Protein AF-A0A956AXA8-F1 (afdb_monomer_lite)

Structure (mmCIF, N/CA/C/O backbone):
data_AF-A0A956AXA8-F1
#
_entry.id   AF-A0A956AXA8-F1
#
loop_
_atom_site.group_PDB
_atom_site.id
_atom_site.type_symbol
_atom_site.label_atom_id
_atom_site.label_alt_id
_atom_site.label_comp_id
_atom_site.label_asym_id
_atom_site.label_entity_id
_atom_site.label_seq_id
_atom_site.pdbx_PDB_ins_code
_atom_site.Cartn_x
_atom_site.Cartn_y
_atom_site.Cartn_z
_atom_site.occupancy
_atom_site.B_iso_or_equiv
_atom_site.auth_seq_id
_atom_site.auth_comp_id
_atom_site.auth_asym_id
_atom_site.auth_atom_id
_atom_site.pdbx_PDB_model_num
ATOM 1 N N . MET A 1 1 ? 63.996 6.608 -36.442 1.00 49.28 1 MET A N 1
ATOM 2 C CA . MET A 1 1 ? 62.576 6.577 -36.87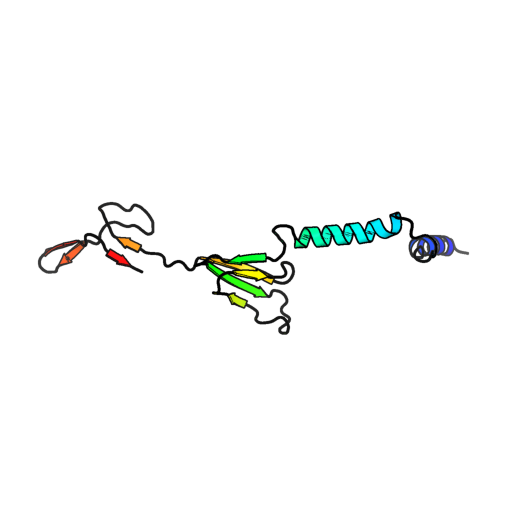3 1.00 49.28 1 MET A CA 1
ATOM 3 C C . MET A 1 1 ? 61.995 5.249 -36.388 1.00 49.28 1 MET A C 1
ATOM 5 O O . MET A 1 1 ? 62.316 4.222 -36.951 1.00 49.28 1 MET A O 1
ATOM 9 N N . SER A 1 2 ? 61.535 5.155 -35.140 1.00 54.97 2 SER A N 1
ATOM 10 C CA . SER A 1 2 ? 60.218 5.542 -34.592 1.00 54.97 2 SER A CA 1
ATOM 11 C C . SER A 1 2 ? 59.304 4.316 -34.431 1.00 54.97 2 SER A C 1
ATOM 13 O O . SER A 1 2 ? 58.374 4.101 -35.201 1.00 54.97 2 SER A O 1
ATOM 15 N N . GLY A 1 3 ? 59.559 3.520 -33.383 1.00 56.59 3 GLY A N 1
ATOM 16 C CA . GLY A 1 3 ? 58.664 2.440 -32.936 1.00 56.59 3 GLY A CA 1
ATOM 17 C C . GLY A 1 3 ? 57.270 2.934 -32.518 1.00 56.59 3 GLY A C 1
ATOM 18 O O . GLY A 1 3 ? 56.323 2.151 -32.487 1.00 56.59 3 GLY A O 1
ATOM 19 N N . ALA A 1 4 ? 57.113 4.246 -32.303 1.00 58.47 4 ALA A N 1
ATOM 20 C CA . ALA A 1 4 ? 55.818 4.885 -32.110 1.00 58.47 4 ALA A CA 1
ATOM 21 C C . ALA A 1 4 ? 54.908 4.738 -33.341 1.00 58.47 4 ALA A C 1
ATOM 23 O O . ALA A 1 4 ? 53.709 4.554 -33.172 1.00 58.47 4 ALA A O 1
ATOM 24 N N . GLN A 1 5 ? 55.447 4.728 -34.568 1.00 61.44 5 GLN A N 1
ATOM 25 C CA . GLN A 1 5 ? 54.627 4.569 -35.778 1.00 61.44 5 GLN A CA 1
ATOM 26 C C . GLN A 1 5 ? 54.077 3.144 -35.931 1.00 61.44 5 GLN A C 1
ATOM 28 O O . GLN A 1 5 ? 52.948 2.972 -36.381 1.00 61.44 5 GLN A O 1
ATOM 33 N N . THR A 1 6 ? 54.815 2.125 -35.483 1.00 68.25 6 THR A N 1
ATOM 34 C CA . THR A 1 6 ? 54.369 0.721 -35.529 1.00 68.25 6 THR A CA 1
ATOM 35 C C . THR A 1 6 ? 53.277 0.433 -34.499 1.00 68.25 6 THR A C 1
ATOM 37 O O . THR A 1 6 ? 52.327 -0.299 -34.782 1.00 68.25 6 THR A O 1
ATOM 40 N N . VAL A 1 7 ? 53.370 1.041 -33.312 1.00 67.12 7 VAL A N 1
ATOM 41 C CA . VAL A 1 7 ? 52.323 0.944 -32.283 1.00 67.12 7 VAL A CA 1
ATOM 42 C C . VAL A 1 7 ? 51.087 1.731 -32.711 1.00 67.12 7 VAL A C 1
ATOM 44 O O . VAL A 1 7 ? 49.982 1.204 -32.617 1.00 67.12 7 VAL A O 1
ATOM 47 N N . LEU A 1 8 ? 51.256 2.929 -33.282 1.00 61.66 8 LEU A N 1
ATOM 48 C CA . LEU A 1 8 ? 50.138 3.710 -33.818 1.00 61.66 8 LEU A CA 1
ATOM 49 C C . LEU A 1 8 ? 49.449 2.990 -34.986 1.00 61.66 8 LEU A C 1
ATOM 51 O O . LEU A 1 8 ? 48.229 3.031 -35.086 1.00 61.66 8 LEU A O 1
ATOM 55 N N . ALA A 1 9 ? 50.201 2.276 -35.830 1.00 64.06 9 ALA A N 1
ATOM 56 C CA . ALA A 1 9 ? 49.645 1.463 -36.910 1.00 64.06 9 ALA A CA 1
ATOM 57 C C . ALA A 1 9 ? 48.851 0.255 -36.385 1.00 64.06 9 ALA A C 1
ATOM 59 O O . ALA A 1 9 ? 47.761 -0.014 -36.883 1.00 64.06 9 ALA A O 1
ATOM 60 N N . LYS A 1 10 ? 49.335 -0.437 -35.342 1.00 65.00 10 LYS A N 1
ATOM 61 C CA . LYS A 1 10 ? 48.590 -1.533 -34.692 1.00 65.00 10 LYS A CA 1
ATOM 62 C C . LYS A 1 10 ? 47.349 -1.045 -33.948 1.00 65.00 10 LYS A C 1
ATOM 64 O O . LYS A 1 10 ? 46.302 -1.675 -34.044 1.00 65.00 10 LYS A O 1
ATOM 69 N N . VAL A 1 11 ? 47.441 0.085 -33.250 1.00 64.00 11 VAL A N 1
ATOM 70 C CA . VAL A 1 11 ? 46.308 0.697 -32.540 1.00 64.00 11 VAL A CA 1
ATOM 71 C C . VAL A 1 11 ? 45.276 1.233 -33.533 1.00 64.00 11 VAL A C 1
ATOM 73 O O . VAL A 1 11 ? 44.085 1.039 -33.330 1.00 64.00 11 VAL A O 1
ATOM 76 N N . LYS A 1 12 ? 45.707 1.805 -34.664 1.00 57.41 12 LYS A N 1
ATOM 77 C CA . LYS A 1 12 ? 44.817 2.219 -35.757 1.00 57.41 12 LYS A CA 1
ATOM 78 C C . LYS A 1 12 ? 44.218 1.031 -36.514 1.00 57.41 12 LYS A C 1
ATOM 80 O O . LYS A 1 12 ? 43.109 1.155 -37.006 1.00 57.41 12 LYS A O 1
ATOM 85 N N . ALA A 1 13 ? 44.885 -0.122 -36.568 1.00 61.06 13 ALA A N 1
ATOM 86 C CA . ALA A 1 13 ? 44.300 -1.358 -37.096 1.00 61.06 13 ALA A CA 1
ATOM 87 C C . ALA A 1 13 ? 43.267 -1.977 -36.132 1.00 61.06 13 ALA A C 1
ATOM 89 O O . ALA A 1 13 ? 42.263 -2.521 -36.582 1.00 61.06 13 ALA A O 1
ATOM 90 N N . LEU A 1 14 ? 43.477 -1.845 -34.817 1.00 57.59 14 LEU A N 1
ATOM 91 C CA . LEU A 1 14 ? 42.531 -2.276 -33.779 1.00 57.59 14 LEU A CA 1
ATOM 92 C C . LEU A 1 14 ? 41.318 -1.340 -33.649 1.00 57.59 14 LEU A C 1
ATOM 94 O O . LEU A 1 14 ? 40.203 -1.818 -33.477 1.00 57.59 14 LEU A O 1
ATOM 98 N N . LEU A 1 15 ? 41.516 -0.024 -33.770 1.00 58.56 15 LEU A N 1
ATOM 99 C CA . LEU A 1 15 ? 40.446 0.985 -33.718 1.00 58.56 15 LEU A CA 1
ATOM 100 C C . LEU A 1 15 ? 39.796 1.253 -35.086 1.00 58.56 15 LEU A C 1
ATOM 102 O O . LEU A 1 15 ? 38.682 1.757 -35.149 1.00 58.56 15 LEU A O 1
ATOM 106 N N . GLY A 1 16 ? 40.479 0.919 -36.182 1.00 46.53 16 GLY A N 1
ATOM 107 C CA . GLY A 1 16 ? 40.022 1.096 -37.565 1.00 46.53 16 GLY A CA 1
ATOM 108 C C . GLY A 1 16 ? 39.421 -0.159 -38.196 1.00 46.53 16 GLY A C 1
ATOM 109 O O . GLY A 1 16 ? 39.109 -0.148 -39.383 1.00 46.53 16 GLY A O 1
ATOM 110 N N . GLY A 1 17 ? 39.218 -1.231 -37.424 1.00 43.81 17 GLY A N 1
ATOM 111 C CA . GLY A 1 17 ? 38.563 -2.470 -37.860 1.00 43.81 17 GLY A CA 1
ATOM 112 C C . GLY A 1 17 ? 37.046 -2.354 -38.077 1.00 43.81 17 GLY A C 1
ATOM 113 O O . GLY A 1 17 ? 36.330 -3.337 -37.917 1.00 43.81 17 GLY A O 1
ATOM 114 N N . GLY A 1 18 ? 36.546 -1.164 -38.412 1.00 48.53 18 GLY A N 1
ATOM 115 C CA . GLY A 1 18 ? 35.151 -0.883 -38.738 1.00 48.53 18 GLY A CA 1
ATOM 116 C C . GLY A 1 18 ? 35.049 -0.346 -40.159 1.00 48.53 18 GLY A C 1
ATOM 117 O O . GLY A 1 18 ? 34.931 0.855 -40.365 1.00 48.53 18 GLY A O 1
ATOM 118 N N . GLY A 1 19 ? 35.149 -1.227 -41.152 1.00 46.66 19 GLY A N 1
ATOM 119 C CA . GLY A 1 19 ? 35.125 -0.807 -42.552 1.00 46.66 19 GLY A CA 1
ATOM 120 C C . GLY A 1 19 ? 35.373 -1.951 -43.521 1.00 46.66 19 GLY A C 1
ATOM 121 O O . GLY A 1 19 ? 36.335 -1.922 -44.277 1.00 46.66 19 GLY A O 1
ATOM 122 N N . G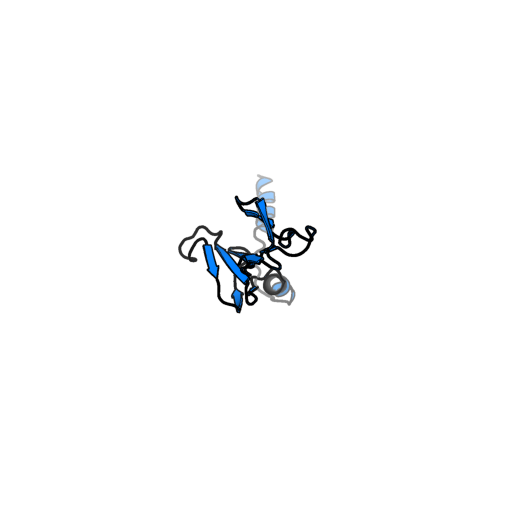LY A 1 20 ? 34.528 -2.980 -43.475 1.00 37.31 20 GLY A N 1
ATOM 123 C CA . GLY A 1 20 ? 34.577 -4.110 -44.400 1.00 37.31 20 GLY A CA 1
ATOM 124 C C . GLY A 1 20 ? 33.178 -4.452 -44.883 1.00 37.31 20 GLY A C 1
ATOM 125 O O . GLY A 1 20 ? 32.508 -5.301 -44.301 1.00 37.31 20 GLY A O 1
ATOM 126 N N . GLY A 1 21 ? 32.727 -3.758 -45.929 1.00 47.56 21 GLY A N 1
ATOM 127 C CA . GLY A 1 21 ? 31.562 -4.169 -46.701 1.00 47.56 21 GLY A CA 1
ATOM 128 C C . GLY A 1 21 ? 31.762 -5.570 -47.288 1.00 47.56 21 GLY A C 1
ATOM 129 O O . GLY A 1 21 ? 32.869 -5.945 -47.666 1.00 47.56 21 GLY A O 1
ATOM 130 N N . GLY A 1 22 ? 30.670 -6.330 -47.378 1.00 45.94 22 GLY A N 1
ATOM 131 C CA . GLY A 1 22 ? 30.647 -7.597 -48.109 1.00 45.94 22 GLY A CA 1
ATOM 132 C C . GLY A 1 22 ? 30.731 -8.848 -47.238 1.00 45.94 22 GLY A C 1
ATOM 133 O O . GLY A 1 22 ? 31.728 -9.561 -47.268 1.00 45.94 22 GLY A O 1
ATOM 134 N N . LYS A 1 23 ? 29.639 -9.126 -46.515 1.00 47.00 23 LYS A N 1
ATOM 135 C CA . LYS A 1 23 ? 28.940 -10.424 -46.363 1.00 47.00 23 LYS A CA 1
ATOM 136 C C . LYS A 1 23 ? 28.182 -10.386 -45.039 1.00 47.00 23 LYS A C 1
ATOM 138 O O . LYS A 1 23 ? 28.721 -10.737 -43.993 1.00 47.00 23 LYS A O 1
ATOM 143 N N . ALA A 1 24 ? 26.912 -9.981 -45.094 1.00 50.00 24 ALA A N 1
ATOM 144 C CA . ALA A 1 24 ? 25.947 -10.193 -44.018 1.00 50.00 24 ALA A CA 1
ATOM 145 C C . ALA A 1 24 ? 25.638 -11.699 -43.905 1.00 50.00 24 ALA A C 1
ATOM 147 O O . ALA A 1 24 ? 24.540 -12.161 -44.187 1.00 50.00 24 ALA A O 1
ATOM 148 N N . GLY A 1 25 ? 26.655 -12.492 -43.564 1.00 47.56 25 GLY A N 1
ATOM 149 C CA . GLY A 1 25 ? 26.454 -13.832 -43.049 1.00 47.56 25 GLY A CA 1
ATOM 150 C C . GLY A 1 25 ? 25.753 -13.708 -41.705 1.00 47.56 25 GLY A C 1
ATOM 151 O O . GLY A 1 25 ? 25.992 -12.742 -40.980 1.00 47.56 25 GLY A O 1
ATOM 152 N N . LEU A 1 26 ? 24.910 -14.688 -41.388 1.00 56.59 26 LEU A N 1
ATOM 153 C CA . LEU A 1 26 ? 24.117 -14.831 -40.162 1.00 56.59 26 LEU A CA 1
ATOM 154 C C . LEU A 1 26 ? 24.765 -14.180 -38.921 1.00 56.59 26 LEU A C 1
ATOM 156 O O . LEU A 1 26 ? 24.110 -13.443 -38.195 1.00 56.59 26 LEU A O 1
ATOM 160 N N . LYS A 1 27 ? 26.086 -14.354 -38.760 1.00 58.25 27 LYS A N 1
ATOM 161 C CA . LYS A 1 27 ? 26.951 -13.805 -37.704 1.00 58.25 27 LYS A CA 1
ATOM 162 C C . LYS A 1 27 ? 26.881 -12.283 -37.481 1.00 58.25 27 LYS A C 1
ATOM 164 O O . LYS A 1 27 ? 27.015 -11.856 -36.341 1.00 58.25 27 LYS A O 1
ATOM 169 N N . GLY A 1 28 ? 26.644 -11.475 -38.518 1.00 68.56 28 GLY A N 1
ATOM 170 C CA . GLY A 1 28 ? 26.490 -10.016 -38.397 1.00 68.56 28 GLY A CA 1
ATOM 171 C C . GLY A 1 28 ? 25.142 -9.581 -37.808 1.00 68.56 28 GLY A C 1
ATOM 172 O O . GLY A 1 28 ? 25.049 -8.509 -37.219 1.00 68.56 28 GLY A O 1
ATOM 173 N N . TRP A 1 29 ? 24.118 -10.434 -37.915 1.00 72.44 29 TRP A N 1
ATOM 174 C CA . TRP A 1 29 ? 22.783 -10.213 -37.345 1.00 72.44 29 TRP A CA 1
ATOM 175 C C . TRP A 1 29 ? 22.609 -10.827 -35.951 1.00 72.44 29 TRP A C 1
ATOM 177 O O . TRP A 1 29 ? 21.665 -10.477 -35.248 1.00 72.44 29 TRP A O 1
ATOM 187 N N . ILE A 1 30 ? 23.531 -11.697 -35.521 1.00 79.56 30 ILE A N 1
ATOM 188 C CA . ILE A 1 30 ? 23.472 -12.331 -34.196 1.00 79.56 30 ILE A CA 1
ATOM 189 C C . ILE A 1 30 ? 23.549 -11.278 -33.089 1.00 79.56 30 ILE A C 1
ATOM 191 O O . ILE A 1 30 ? 22.751 -11.312 -32.163 1.00 79.56 30 ILE A O 1
ATOM 195 N N . LEU A 1 31 ? 24.478 -10.324 -33.185 1.00 80.62 31 LEU A N 1
ATOM 196 C CA . LEU A 1 31 ? 24.672 -9.323 -32.134 1.00 80.62 31 LEU A CA 1
ATOM 197 C C . LEU A 1 31 ? 23.460 -8.382 -31.957 1.00 80.62 31 LEU A C 1
ATOM 199 O O . LEU A 1 31 ? 22.962 -8.290 -30.834 1.00 80.62 31 LEU A O 1
ATOM 203 N N . PRO A 1 32 ? 22.928 -7.728 -33.014 1.00 83.69 32 PRO A N 1
ATOM 204 C CA . PRO A 1 32 ? 21.713 -6.926 -32.871 1.00 83.69 32 PRO A CA 1
ATOM 205 C C . PRO A 1 32 ? 20.485 -7.786 -32.536 1.00 83.69 32 PRO A C 1
ATOM 207 O O . PRO A 1 32 ? 19.630 -7.337 -31.781 1.00 83.69 32 PRO A O 1
ATOM 210 N N . GLY A 1 33 ? 20.411 -9.031 -33.021 1.00 86.00 33 GLY A N 1
ATOM 211 C CA . GLY A 1 33 ? 19.324 -9.957 -32.693 1.00 86.00 33 GLY A CA 1
ATOM 212 C C . GLY A 1 33 ? 19.296 -10.357 -31.215 1.00 86.00 33 GLY A C 1
ATOM 213 O O . GLY A 1 33 ? 18.234 -10.351 -30.600 1.00 86.00 33 GLY A O 1
ATOM 214 N N . ILE A 1 34 ? 20.458 -10.632 -30.615 1.00 84.62 34 ILE A N 1
ATOM 215 C CA . ILE A 1 34 ? 20.574 -10.905 -29.175 1.00 84.62 34 ILE A CA 1
ATOM 216 C C . ILE A 1 34 ? 20.245 -9.647 -28.368 1.00 84.62 34 ILE A C 1
ATOM 218 O O . ILE A 1 34 ? 19.498 -9.738 -27.401 1.00 84.62 34 ILE A O 1
ATOM 222 N N . ALA A 1 35 ? 20.735 -8.471 -28.771 1.00 81.31 35 ALA A N 1
ATOM 223 C CA . ALA A 1 35 ? 20.399 -7.216 -28.097 1.00 81.31 35 ALA A CA 1
ATOM 224 C C . ALA A 1 35 ? 18.885 -6.933 -28.128 1.00 81.31 35 ALA A C 1
ATOM 226 O O . ALA A 1 35 ? 18.311 -6.553 -27.111 1.00 81.31 35 ALA A O 1
ATOM 227 N N . MET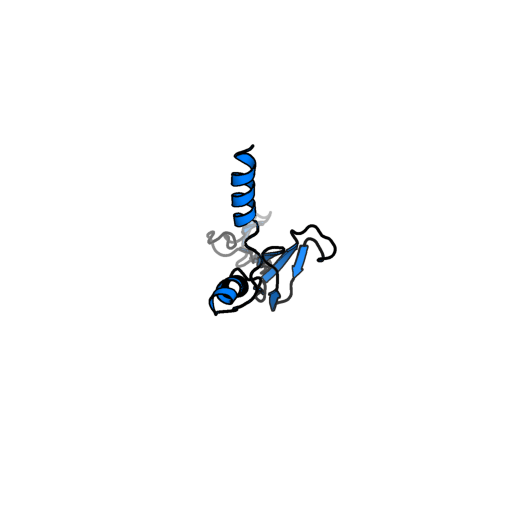 A 1 36 ? 18.228 -7.191 -29.263 1.00 81.94 36 MET A N 1
ATOM 228 C CA . MET A 1 36 ? 16.776 -7.079 -29.418 1.00 81.94 36 MET A CA 1
ATOM 229 C C . MET A 1 36 ? 16.027 -8.079 -28.528 1.00 81.94 36 MET A C 1
ATOM 231 O O . MET A 1 36 ? 15.045 -7.707 -27.897 1.00 81.94 36 MET A O 1
ATOM 235 N N . LEU A 1 37 ? 16.495 -9.328 -28.441 1.00 82.88 37 LEU A N 1
ATOM 236 C CA . LEU A 1 37 ? 15.900 -10.360 -27.584 1.00 82.88 37 LEU A CA 1
ATOM 237 C C . LEU A 1 37 ? 16.070 -10.062 -26.095 1.00 82.88 37 LEU A C 1
ATOM 239 O O . LEU A 1 37 ? 15.149 -10.308 -25.327 1.00 82.88 37 LEU A O 1
ATOM 243 N N . VAL A 1 38 ? 17.213 -9.509 -25.687 1.00 81.25 38 VAL A N 1
ATOM 244 C CA . VAL A 1 38 ? 17.423 -9.044 -24.310 1.00 81.25 38 VAL A CA 1
ATOM 245 C C . VAL A 1 38 ? 16.502 -7.863 -24.015 1.00 81.25 38 VAL A C 1
ATOM 247 O O . VAL A 1 38 ? 15.854 -7.859 -22.975 1.00 81.25 38 VAL A O 1
ATOM 250 N N . LEU A 1 39 ? 16.368 -6.904 -24.936 1.00 74.56 39 LEU A N 1
ATOM 251 C CA . LEU A 1 39 ? 15.451 -5.771 -24.779 1.00 74.56 39 LEU A CA 1
ATOM 252 C C . LEU A 1 39 ? 13.986 -6.230 -24.674 1.00 74.56 39 LEU A C 1
ATOM 254 O O . LEU A 1 39 ? 13.264 -5.772 -23.793 1.00 74.56 39 LEU A O 1
ATOM 258 N N . LEU A 1 40 ? 13.565 -7.169 -25.531 1.00 76.44 40 LEU A N 1
ATOM 259 C CA . LEU A 1 40 ? 12.245 -7.796 -25.449 1.00 76.44 40 LEU A CA 1
ATOM 260 C C . LEU A 1 40 ? 12.083 -8.547 -24.125 1.00 76.44 40 LEU A C 1
ATOM 262 O O . LEU A 1 40 ? 11.073 -8.390 -23.454 1.00 76.44 40 LEU A O 1
ATOM 266 N N . GLY A 1 41 ? 13.086 -9.327 -23.725 1.00 73.56 41 GLY A N 1
ATOM 267 C CA . GLY A 1 41 ? 13.086 -10.062 -22.466 1.00 73.56 41 GLY A CA 1
ATOM 268 C C . GLY A 1 41 ? 12.925 -9.140 -21.261 1.00 73.56 41 GLY A C 1
ATOM 269 O O . GLY A 1 41 ? 12.145 -9.448 -20.375 1.00 73.56 41 GLY A O 1
ATOM 270 N N . PHE A 1 42 ? 13.571 -7.973 -21.249 1.00 66.44 42 PHE A N 1
ATOM 271 C CA . PHE A 1 42 ? 13.381 -6.961 -20.203 1.00 66.44 42 PHE A CA 1
ATOM 272 C C . PHE A 1 42 ? 11.996 -6.301 -20.231 1.00 66.44 42 PHE A C 1
ATOM 274 O O . PHE A 1 42 ? 11.489 -5.925 -19.177 1.00 66.44 42 PHE A O 1
ATOM 281 N N . LEU A 1 43 ? 11.392 -6.160 -21.414 1.00 63.78 43 LEU A N 1
ATOM 282 C CA . LEU A 1 43 ? 10.046 -5.608 -21.575 1.00 63.78 43 LEU A CA 1
ATOM 283 C C . LEU A 1 43 ? 8.950 -6.600 -21.150 1.00 63.78 43 LEU A C 1
ATOM 285 O O . LEU A 1 43 ? 7.912 -6.174 -20.662 1.00 63.78 43 LEU A O 1
ATOM 289 N N . PHE A 1 44 ? 9.179 -7.902 -21.344 1.00 62.69 44 PHE A N 1
ATOM 290 C CA . PHE A 1 44 ? 8.230 -8.973 -21.016 1.00 62.69 44 PHE A CA 1
ATOM 291 C C . PHE A 1 44 ? 8.485 -9.649 -19.661 1.00 62.69 44 PHE A C 1
ATOM 293 O O . PHE A 1 44 ? 7.605 -10.343 -19.161 1.00 62.69 44 PHE A O 1
ATOM 300 N N . SER A 1 45 ? 9.673 -9.496 -19.075 1.00 57.22 45 SER A N 1
ATOM 301 C CA . SER A 1 45 ? 9.958 -9.958 -17.714 1.00 57.22 45 SER A CA 1
ATOM 302 C C . SER A 1 45 ? 9.256 -9.046 -16.714 1.00 57.22 45 SER A C 1
ATOM 304 O O . SER A 1 45 ? 9.100 -7.866 -16.993 1.00 57.22 45 SER A O 1
ATOM 306 N N . ASP A 1 46 ? 8.892 -9.568 -15.546 1.00 52.00 46 ASP A N 1
ATOM 307 C CA . ASP A 1 46 ? 8.100 -8.948 -14.460 1.00 52.00 46 ASP A CA 1
ATOM 308 C C . ASP A 1 46 ? 8.588 -7.553 -13.986 1.00 52.00 46 ASP A C 1
ATOM 310 O O . ASP A 1 46 ? 7.913 -6.833 -13.257 1.00 52.00 46 ASP A O 1
ATOM 314 N N . SER A 1 47 ? 9.780 -7.132 -14.421 1.00 56.56 47 SER A N 1
ATOM 315 C CA . SER A 1 47 ? 10.300 -5.765 -14.293 1.00 56.56 47 SER A CA 1
ATOM 316 C C . SER A 1 47 ? 9.740 -4.774 -15.322 1.00 56.56 47 SER A C 1
ATOM 318 O O . SER A 1 47 ? 10.019 -3.579 -15.251 1.00 56.56 47 SER A O 1
ATOM 320 N N . GLY A 1 48 ? 9.041 -5.270 -16.335 1.00 55.56 48 GLY A N 1
ATOM 321 C CA . GLY A 1 48 ? 8.689 -4.604 -17.574 1.00 55.56 48 GLY A CA 1
ATOM 322 C C . GLY A 1 48 ? 7.453 -3.747 -17.429 1.00 55.56 48 GLY A C 1
ATOM 323 O O . GLY A 1 48 ? 6.480 -3.978 -18.115 1.00 55.56 48 GLY A O 1
ATOM 324 N N . GLY A 1 49 ? 7.480 -2.748 -16.553 1.00 57.66 49 GLY A N 1
ATOM 325 C CA . GLY A 1 49 ? 6.644 -1.564 -16.714 1.00 57.66 49 GLY A CA 1
ATOM 326 C C . GLY A 1 49 ? 5.124 -1.727 -16.658 1.00 57.66 49 GLY A C 1
ATOM 327 O O . GLY A 1 49 ? 4.421 -0.740 -16.822 1.00 57.66 49 GLY A O 1
ATOM 328 N N . PHE A 1 50 ? 4.581 -2.915 -16.442 1.00 60.75 50 PHE A N 1
ATOM 329 C CA . PHE A 1 50 ? 3.149 -3.126 -16.294 1.00 60.75 50 PHE A CA 1
ATOM 330 C C . PHE A 1 50 ? 2.880 -3.409 -14.825 1.00 60.75 50 PHE A C 1
ATOM 332 O O . PHE A 1 50 ? 3.408 -4.359 -14.259 1.00 60.75 50 PHE A O 1
ATOM 339 N N . VAL A 1 51 ? 2.090 -2.550 -14.191 1.00 67.75 51 VAL A N 1
ATOM 340 C CA . VAL A 1 51 ? 1.559 -2.797 -12.852 1.00 67.75 51 VAL A CA 1
ATOM 341 C C . VAL A 1 51 ? 0.047 -2.838 -12.975 1.00 67.75 51 VAL A C 1
ATOM 343 O O . VAL A 1 51 ? -0.582 -1.865 -13.389 1.00 67.75 51 VAL A O 1
ATOM 346 N N . GLU A 1 52 ? -0.524 -3.988 -12.645 1.00 68.75 52 GLU A N 1
ATOM 347 C CA . GLU A 1 52 ? -1.965 -4.156 -12.513 1.00 68.75 52 GLU A CA 1
ATOM 348 C C . GLU A 1 52 ? -2.414 -3.597 -11.161 1.00 68.75 52 GLU A C 1
ATOM 350 O O . GLU A 1 52 ? -1.836 -3.935 -10.120 1.00 68.75 52 GLU A O 1
ATOM 355 N N . VAL A 1 53 ? -3.397 -2.698 -11.210 1.00 69.56 53 VAL A N 1
ATOM 356 C CA . VAL A 1 53 ? -4.023 -2.060 -10.050 1.00 69.56 53 VAL A CA 1
ATOM 357 C C . VAL A 1 53 ? -5.371 -2.724 -9.820 1.00 69.56 53 VAL A C 1
ATOM 359 O O . VAL A 1 53 ? -6.273 -2.599 -10.657 1.00 69.56 53 VAL A O 1
ATOM 362 N N . GLU A 1 54 ? -5.495 -3.435 -8.702 1.00 70.00 54 GLU A N 1
ATOM 363 C CA . GLU A 1 54 ? -6.728 -4.125 -8.332 1.00 70.00 54 GLU A CA 1
ATOM 364 C C . GLU A 1 54 ? -7.798 -3.149 -7.800 1.00 70.00 54 GLU A C 1
ATOM 366 O O . GLU A 1 54 ? -7.484 -2.040 -7.351 1.00 70.00 54 GLU A O 1
ATOM 371 N N . PRO A 1 55 ? -9.089 -3.534 -7.807 1.00 62.88 55 PRO A N 1
ATOM 372 C CA . PRO A 1 55 ? -10.142 -2.734 -7.189 1.00 62.88 55 PRO A CA 1
ATOM 373 C C . PRO A 1 55 ? -9.866 -2.502 -5.692 1.00 62.88 55 PRO A C 1
ATOM 375 O O . PRO A 1 55 ? -9.767 -3.448 -4.912 1.00 62.88 55 PRO A O 1
ATOM 378 N N . GLY A 1 56 ? -9.766 -1.234 -5.281 1.00 61.69 56 GLY A N 1
ATOM 379 C CA . GLY A 1 56 ? -9.432 -0.849 -3.901 1.00 61.69 56 GLY A CA 1
ATOM 380 C C . GLY A 1 56 ? -7.947 -0.558 -3.662 1.00 61.69 56 GLY A C 1
ATOM 381 O O . GLY A 1 56 ? -7.595 -0.121 -2.570 1.00 61.69 56 GLY A O 1
ATOM 382 N N . GLU A 1 57 ? -7.093 -0.726 -4.671 1.00 69.19 57 GLU A N 1
ATOM 383 C CA . GLU A 1 57 ? -5.706 -0.261 -4.654 1.00 69.19 57 GLU A CA 1
ATOM 384 C C . GLU A 1 57 ? -5.574 1.102 -5.356 1.00 69.19 57 GLU A C 1
ATOM 386 O O . GLU A 1 57 ? -6.318 1.443 -6.277 1.00 69.19 57 GLU A O 1
ATOM 391 N N . VAL A 1 58 ? -4.600 1.899 -4.927 1.00 77.00 58 VAL A N 1
ATOM 392 C CA . VAL A 1 58 ? -4.209 3.164 -5.553 1.00 77.00 58 VAL A CA 1
ATOM 393 C C . VAL A 1 58 ? -2.750 3.057 -5.960 1.00 77.00 58 VAL A C 1
ATOM 395 O O . VAL A 1 58 ? -1.881 2.779 -5.138 1.00 77.00 58 VAL A O 1
ATOM 398 N N . ALA A 1 59 ? -2.456 3.322 -7.229 1.00 76.06 59 ALA A N 1
ATOM 399 C CA . ALA A 1 59 ? -1.085 3.363 -7.713 1.00 76.06 59 ALA A CA 1
ATOM 400 C C . ALA A 1 59 ? -0.557 4.798 -7.714 1.00 76.06 59 ALA A C 1
ATOM 402 O O . ALA A 1 59 ? -1.184 5.714 -8.249 1.00 76.06 59 ALA A O 1
ATOM 403 N N . VAL A 1 60 ? 0.634 4.997 -7.158 1.00 76.75 60 VAL A N 1
ATOM 404 C CA . VAL A 1 60 ? 1.362 6.262 -7.249 1.00 76.75 60 VAL A CA 1
ATOM 405 C C . VAL A 1 60 ? 2.527 6.081 -8.208 1.00 76.75 60 VAL A C 1
ATOM 407 O O . VAL A 1 60 ? 3.428 5.274 -7.986 1.00 76.75 60 VAL A O 1
ATOM 410 N N . LYS A 1 61 ? 2.498 6.837 -9.305 1.00 75.81 61 LYS A N 1
ATOM 411 C CA . LYS A 1 61 ? 3.529 6.842 -10.338 1.00 75.81 61 LYS A CA 1
ATOM 412 C C . LYS A 1 61 ? 4.461 8.027 -10.122 1.00 75.81 61 LYS A C 1
ATOM 414 O O . LYS A 1 61 ? 4.065 9.174 -10.313 1.00 75.81 61 LYS A O 1
ATOM 419 N N . TYR A 1 62 ? 5.702 7.743 -9.761 1.00 72.38 62 TYR A N 1
ATOM 420 C CA . TYR A 1 62 ? 6.773 8.718 -9.607 1.00 72.38 62 TYR A CA 1
ATOM 421 C C . TYR A 1 62 ? 7.582 8.829 -10.894 1.00 72.38 62 TYR A C 1
ATOM 423 O O . TYR A 1 62 ? 7.992 7.820 -11.472 1.00 72.38 62 TYR A O 1
ATOM 431 N N . ASN A 1 63 ? 7.836 10.058 -11.335 1.00 72.00 63 ASN A N 1
ATOM 432 C CA . ASN A 1 63 ? 8.731 10.343 -12.448 1.00 72.00 63 ASN A CA 1
ATOM 433 C C . ASN A 1 63 ? 10.093 10.786 -11.901 1.00 72.00 63 ASN A C 1
ATOM 435 O O . ASN A 1 63 ? 10.244 11.913 -11.431 1.00 72.00 63 ASN A O 1
ATOM 439 N N . ASN A 1 64 ? 11.094 9.910 -11.994 1.00 64.81 64 ASN A N 1
ATOM 440 C CA . ASN A 1 64 ? 12.430 10.161 -11.447 1.00 64.81 64 ASN A CA 1
ATOM 441 C C . ASN A 1 64 ? 13.339 10.946 -12.408 1.00 64.81 64 ASN A C 1
ATOM 443 O O . ASN A 1 64 ? 14.499 11.198 -12.097 1.00 64.81 64 ASN A O 1
ATOM 447 N N . THR A 1 65 ? 12.831 11.344 -13.579 1.00 60.84 65 THR A N 1
ATOM 448 C CA . THR A 1 65 ? 13.652 11.947 -14.641 1.00 60.84 65 THR A CA 1
ATOM 449 C C . THR A 1 65 ? 13.887 13.451 -14.441 1.00 60.84 65 THR A C 1
ATOM 451 O O . THR A 1 65 ? 14.755 14.018 -15.096 1.00 60.84 65 THR A O 1
ATOM 454 N N . GLY A 1 66 ? 13.110 14.139 -13.589 1.00 52.38 66 GLY A N 1
ATOM 455 C CA . GLY A 1 66 ? 13.232 15.592 -13.339 1.00 52.38 66 GLY A CA 1
ATOM 456 C C . GLY A 1 66 ? 12.933 16.502 -14.547 1.00 52.38 66 GLY A C 1
ATOM 457 O O . GLY A 1 66 ? 12.910 17.724 -14.427 1.00 52.38 66 GLY A O 1
ATOM 458 N N . LEU A 1 67 ? 12.673 15.914 -15.715 1.00 55.78 67 LEU A N 1
ATOM 459 C CA . LEU A 1 67 ? 12.349 16.590 -16.962 1.00 55.78 67 LEU A CA 1
ATOM 460 C C . LEU A 1 67 ? 10.832 16.818 -17.030 1.00 55.78 67 LEU A C 1
ATOM 462 O O . LEU A 1 67 ? 10.067 15.907 -17.350 1.00 55.78 67 LEU A O 1
ATOM 466 N N . GLY A 1 68 ? 10.400 18.047 -16.734 1.00 50.47 68 GLY A N 1
ATOM 467 C CA . GLY A 1 68 ? 8.986 18.443 -16.609 1.00 50.47 68 GLY A CA 1
ATOM 468 C C . GLY A 1 68 ? 8.113 18.279 -17.863 1.00 50.47 68 GLY A C 1
ATOM 469 O O . GLY A 1 68 ? 6.910 18.502 -17.793 1.00 50.47 68 GLY A O 1
ATOM 470 N N . PHE A 1 69 ? 8.680 17.862 -19.000 1.00 56.12 69 PHE A N 1
ATOM 471 C CA . PHE A 1 69 ? 7.920 17.529 -20.210 1.00 56.12 69 PHE A CA 1
ATOM 472 C C . PHE A 1 69 ? 7.369 16.091 -20.219 1.00 56.12 69 PHE A C 1
ATOM 474 O O . PHE A 1 69 ? 6.526 15.775 -21.052 1.00 56.12 69 PHE A O 1
ATOM 481 N N . LEU A 1 70 ? 7.808 15.218 -19.301 1.00 56.88 70 LEU A N 1
ATOM 482 C CA . LEU A 1 70 ? 7.318 13.834 -19.161 1.00 56.88 70 LEU A CA 1
ATOM 483 C C . LEU A 1 70 ? 6.158 13.699 -18.153 1.00 56.88 70 LEU A 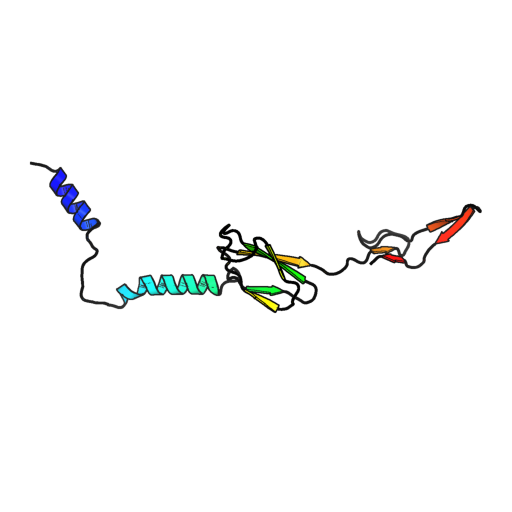C 1
ATOM 485 O O . LEU A 1 70 ? 5.793 12.584 -17.779 1.00 56.88 70 LEU A O 1
ATOM 489 N N . GLY A 1 71 ? 5.577 14.821 -17.717 1.00 59.47 71 GLY A N 1
ATOM 490 C CA . GLY A 1 71 ? 4.438 14.871 -16.798 1.00 59.47 71 GLY A CA 1
ATOM 491 C C . GLY A 1 71 ? 4.802 15.295 -15.373 1.00 59.47 71 GLY A C 1
ATOM 492 O O . GLY A 1 71 ? 5.919 15.734 -15.098 1.00 59.47 71 GLY A O 1
ATOM 493 N N . ALA A 1 72 ? 3.825 15.184 -14.469 1.00 58.66 72 ALA A N 1
ATOM 494 C CA . ALA A 1 72 ? 3.976 15.534 -13.058 1.00 58.66 72 ALA A CA 1
ATOM 495 C C . ALA A 1 72 ? 4.992 14.620 -12.346 1.00 58.66 72 ALA A C 1
ATOM 497 O O . ALA A 1 72 ? 5.135 13.446 -12.686 1.00 58.66 72 ALA A O 1
ATOM 498 N N . ALA A 1 73 ? 5.678 15.156 -11.331 1.00 65.06 73 ALA A N 1
ATOM 499 C CA . ALA A 1 73 ? 6.664 14.414 -10.536 1.00 65.06 73 ALA A CA 1
ATOM 500 C C . ALA A 1 73 ? 6.053 13.200 -9.808 1.00 65.06 73 ALA A C 1
ATOM 502 O O . ALA A 1 73 ? 6.717 12.178 -9.643 1.00 65.06 73 ALA A O 1
ATOM 503 N N . ALA A 1 74 ? 4.779 13.305 -9.424 1.00 67.38 74 ALA A N 1
ATOM 504 C CA . ALA A 1 74 ? 3.977 12.216 -8.889 1.00 67.38 74 ALA A CA 1
ATOM 505 C C . ALA A 1 74 ? 2.561 12.294 -9.472 1.00 67.38 74 ALA A C 1
ATOM 507 O O . ALA A 1 74 ? 1.928 13.352 -9.444 1.00 67.38 74 ALA A O 1
ATOM 508 N N . GLN A 1 75 ? 2.067 11.178 -9.999 1.00 73.19 75 GLN A N 1
ATOM 509 C CA . GLN A 1 75 ? 0.701 11.030 -10.487 1.00 73.19 75 GLN A CA 1
ATOM 510 C C . GLN A 1 75 ? 0.001 9.938 -9.679 1.00 73.19 75 GLN A C 1
ATOM 512 O O . GLN A 1 75 ? 0.480 8.808 -9.611 1.00 73.19 75 GLN A O 1
ATOM 517 N N . VAL A 1 76 ? -1.134 10.283 -9.073 1.00 76.12 76 VAL A N 1
ATOM 518 C CA . VAL A 1 76 ? -1.972 9.337 -8.331 1.00 76.12 76 VAL A CA 1
ATOM 519 C C . VAL A 1 76 ? -3.019 8.773 -9.283 1.00 76.12 76 VAL A C 1
ATOM 521 O O . VAL A 1 76 ? -3.825 9.524 -9.831 1.00 76.12 76 VAL A O 1
ATOM 524 N N . ILE A 1 77 ? -3.002 7.461 -9.479 1.00 76.19 77 ILE A N 1
ATOM 525 C CA . ILE A 1 77 ? -3.937 6.724 -10.325 1.00 76.19 77 ILE A CA 1
ATOM 526 C C . ILE A 1 77 ? -4.861 5.944 -9.392 1.00 76.19 77 ILE A C 1
ATOM 528 O O . ILE A 1 77 ? -4.430 5.028 -8.697 1.00 76.19 77 ILE A O 1
ATOM 532 N N . LYS A 1 78 ? -6.130 6.362 -9.347 1.00 72.81 78 LYS A N 1
ATOM 533 C CA . LYS A 1 78 ? -7.190 5.742 -8.530 1.00 72.81 78 LYS A CA 1
ATOM 534 C C . LYS A 1 78 ? -8.094 4.809 -9.341 1.00 72.81 78 LYS A C 1
ATOM 536 O O . LYS A 1 78 ? -9.026 4.228 -8.798 1.00 72.81 78 LYS A O 1
ATOM 541 N N . GLU A 1 79 ? -7.869 4.744 -10.649 1.00 74.56 79 GLU A N 1
ATOM 542 C CA . GLU A 1 79 ? -8.639 3.913 -11.563 1.00 74.56 79 GLU A CA 1
ATOM 543 C C . GLU A 1 79 ? -8.032 2.511 -11.620 1.00 74.56 79 GLU A C 1
ATOM 545 O O . GLU A 1 79 ? -6.816 2.344 -11.717 1.00 74.56 79 GLU A O 1
ATOM 550 N N . GLN A 1 80 ? -8.912 1.518 -11.558 1.00 67.31 80 GLN A N 1
ATOM 551 C CA . GLN A 1 80 ? -8.604 0.101 -11.725 1.00 67.31 80 GLN A CA 1
ATOM 552 C C . GLN A 1 80 ? -8.155 -0.182 -13.166 1.00 67.31 80 GLN A C 1
ATOM 554 O O . GLN A 1 80 ? -8.787 0.284 -14.118 1.00 67.31 80 GLN A O 1
ATOM 559 N N . GLY A 1 81 ? -7.074 -0.950 -13.330 1.00 70.88 81 GLY A N 1
ATOM 560 C CA . GLY A 1 81 ? -6.551 -1.318 -14.646 1.00 70.88 81 GLY A CA 1
ATOM 561 C C . GLY A 1 81 ? -5.033 -1.486 -14.713 1.00 70.88 81 GLY A C 1
ATOM 562 O O . GLY A 1 81 ? -4.319 -1.430 -13.712 1.00 70.88 81 GLY A O 1
ATOM 563 N N . VAL A 1 82 ? -4.533 -1.703 -15.932 1.00 68.19 82 VAL A N 1
ATOM 564 C CA . VAL A 1 82 ? -3.101 -1.896 -16.196 1.00 68.19 82 VAL A CA 1
ATOM 565 C C . VAL A 1 82 ? -2.425 -0.543 -16.387 1.00 68.19 82 VAL A C 1
ATOM 567 O O . VAL A 1 82 ? -2.630 0.144 -17.389 1.00 68.19 82 VAL A O 1
ATOM 570 N N . VAL A 1 83 ? -1.566 -0.170 -15.442 1.00 71.38 83 VAL A N 1
ATOM 571 C CA . VAL A 1 83 ? -0.737 1.028 -15.539 1.00 71.38 83 VAL A CA 1
ATOM 572 C C . VAL A 1 83 ? 0.570 0.666 -16.224 1.00 71.38 83 VAL A C 1
ATOM 574 O O . VAL A 1 83 ? 1.385 -0.084 -15.691 1.00 71.38 83 VAL A O 1
ATOM 577 N N . THR A 1 84 ? 0.790 1.249 -17.403 1.00 68.00 84 THR A N 1
ATOM 578 C CA . THR A 1 84 ? 2.081 1.162 -18.090 1.00 68.00 84 THR A CA 1
ATOM 579 C C . THR A 1 84 ? 3.018 2.277 -17.605 1.00 68.00 84 THR A C 1
ATOM 581 O O . THR A 1 84 ? 2.679 3.468 -17.570 1.00 68.00 84 THR A O 1
ATOM 584 N N . PHE A 1 85 ? 4.230 1.909 -17.227 1.00 71.00 85 PHE A N 1
ATOM 585 C CA . PHE A 1 85 ? 5.314 2.781 -16.815 1.00 71.00 85 PHE A CA 1
ATOM 586 C C . PHE A 1 85 ? 6.632 2.265 -17.381 1.00 71.00 85 PHE A C 1
ATOM 588 O O . PHE A 1 85 ? 6.759 1.106 -17.745 1.00 71.00 85 PHE A O 1
ATOM 595 N N . LEU A 1 86 ? 7.626 3.136 -17.498 1.00 69.12 86 LEU A N 1
ATOM 596 C CA . LEU A 1 86 ? 8.950 2.717 -17.941 1.00 69.12 86 LEU A CA 1
ATOM 597 C C . LEU A 1 86 ? 9.844 2.534 -16.707 1.00 69.12 86 LEU A C 1
ATOM 599 O O . LEU A 1 86 ? 10.186 3.542 -16.097 1.00 69.12 86 LEU A O 1
ATOM 603 N N . PRO A 1 87 ? 10.258 1.311 -16.334 1.00 63.97 87 PRO A N 1
ATOM 604 C CA . PRO A 1 87 ? 10.919 1.030 -15.049 1.00 63.97 87 PRO A CA 1
ATOM 605 C C . PRO A 1 87 ? 12.256 1.767 -14.854 1.00 63.97 87 PRO A C 1
ATOM 607 O O . PRO A 1 87 ? 12.687 1.990 -13.729 1.00 63.97 87 PRO A O 1
ATOM 610 N N . VAL A 1 88 ? 12.907 2.188 -15.945 1.00 67.00 88 VAL A N 1
ATOM 611 C CA . VAL A 1 88 ? 14.159 2.967 -15.908 1.00 67.00 88 VAL A CA 1
ATOM 612 C C . VAL A 1 88 ? 13.918 4.444 -15.559 1.00 67.00 88 VAL A C 1
ATOM 614 O O . VAL A 1 88 ? 14.794 5.095 -14.999 1.00 67.00 88 VAL A O 1
ATOM 617 N N . LEU A 1 89 ? 12.740 4.986 -15.883 1.00 69.44 89 LEU A N 1
ATOM 618 C CA . LEU A 1 89 ? 12.417 6.416 -15.738 1.00 69.44 89 LEU A CA 1
ATOM 619 C C . LEU A 1 89 ? 11.340 6.685 -14.680 1.00 69.44 89 LEU A C 1
ATOM 621 O O . LEU A 1 89 ? 11.217 7.795 -14.160 1.00 69.44 89 LEU A O 1
ATOM 625 N N . GLN A 1 90 ? 10.524 5.678 -14.393 1.00 70.00 90 GLN A N 1
ATOM 626 C CA . GLN A 1 90 ? 9.305 5.787 -13.615 1.00 70.00 90 GLN A CA 1
ATOM 627 C C . GLN A 1 90 ? 9.254 4.661 -12.589 1.00 70.00 90 GLN A C 1
ATOM 629 O O . GLN A 1 90 ? 9.570 3.512 -12.891 1.00 70.00 90 GLN A O 1
ATOM 634 N N . ARG A 1 91 ? 8.826 4.999 -11.376 1.00 70.00 91 ARG A N 1
ATOM 635 C CA . ARG A 1 91 ? 8.587 4.040 -10.298 1.00 70.00 91 ARG A CA 1
ATOM 636 C C . ARG A 1 91 ? 7.101 4.046 -9.989 1.00 70.00 91 ARG A C 1
ATOM 638 O O . ARG A 1 91 ? 6.541 5.116 -9.784 1.00 70.00 91 ARG A O 1
ATOM 645 N N . VAL A 1 92 ? 6.469 2.880 -9.969 1.00 71.69 92 VAL A N 1
ATOM 646 C CA . VAL A 1 92 ? 5.069 2.747 -9.557 1.00 71.69 92 VAL A CA 1
ATOM 647 C C . VAL A 1 92 ? 5.029 2.014 -8.229 1.00 71.69 92 VAL A C 1
ATOM 649 O O . VAL A 1 92 ? 5.638 0.957 -8.087 1.00 71.69 92 VAL A O 1
ATOM 652 N N . GLU A 1 93 ? 4.342 2.602 -7.261 1.00 75.69 93 GLU A N 1
ATOM 653 C CA . GLU A 1 93 ? 4.103 2.012 -5.950 1.00 75.69 93 GLU A CA 1
ATOM 654 C C . GLU A 1 93 ? 2.604 1.790 -5.780 1.00 75.69 93 GLU A C 1
ATOM 656 O O . GLU A 1 93 ? 1.811 2.706 -6.005 1.00 75.69 93 GLU A O 1
ATOM 661 N N . LYS A 1 94 ? 2.219 0.557 -5.442 1.00 78.19 94 LYS A N 1
ATOM 662 C CA . LYS A 1 94 ? 0.831 0.203 -5.150 1.00 78.19 94 LYS A CA 1
ATOM 663 C C . LYS A 1 94 ? 0.575 0.388 -3.665 1.00 78.19 94 LYS A C 1
ATOM 665 O O . LYS A 1 94 ? 1.313 -0.150 -2.844 1.00 78.19 94 LYS A O 1
ATOM 670 N N . LEU A 1 95 ? -0.456 1.152 -3.344 1.00 77.56 95 LEU A N 1
ATOM 671 C CA . LEU A 1 95 ? -0.917 1.395 -1.989 1.00 77.56 95 LEU A CA 1
ATOM 672 C C . LEU A 1 95 ? -2.317 0.808 -1.849 1.00 77.56 95 LEU A C 1
ATOM 674 O O . LEU A 1 95 ? -3.171 1.035 -2.704 1.00 77.56 95 LEU A O 1
ATOM 678 N N . ASP A 1 96 ? -2.557 0.076 -0.768 1.00 75.50 96 ASP A N 1
ATOM 679 C CA . ASP A 1 96 ? -3.905 -0.367 -0.433 1.00 75.50 96 ASP A CA 1
ATOM 680 C C . ASP A 1 96 ? -4.710 0.839 0.071 1.00 75.50 96 ASP A C 1
ATOM 682 O O . ASP A 1 96 ? -4.275 1.553 0.977 1.00 75.50 96 ASP A O 1
ATOM 686 N N . ALA A 1 97 ? -5.855 1.104 -0.553 1.00 75.38 97 ALA A N 1
ATOM 687 C CA . ALA A 1 97 ? -6.767 2.171 -0.157 1.00 75.38 97 ALA A CA 1
ATOM 688 C C . ALA A 1 97 ? -8.022 1.629 0.541 1.00 75.38 97 ALA A C 1
ATOM 690 O O . ALA A 1 97 ? -8.980 2.380 0.748 1.00 75.38 97 ALA A O 1
ATOM 691 N N . ARG A 1 98 ? -8.039 0.340 0.910 1.00 77.00 98 ARG A N 1
ATOM 692 C CA . ARG A 1 98 ? -9.119 -0.241 1.710 1.00 77.00 98 ARG A CA 1
ATOM 693 C C . ARG A 1 98 ? -9.206 0.470 3.067 1.00 77.00 98 ARG A C 1
ATOM 695 O O . ARG A 1 98 ? -8.188 0.617 3.746 1.00 77.00 98 ARG A O 1
ATOM 702 N N . PRO A 1 99 ? -10.408 0.907 3.485 1.00 72.25 99 PRO A N 1
ATOM 703 C CA . PRO A 1 99 ? -10.592 1.501 4.800 1.00 72.25 99 PRO A CA 1
ATOM 704 C C . PRO A 1 99 ? -10.300 0.452 5.874 1.00 72.25 99 PRO A C 1
ATOM 706 O O . PRO A 1 99 ? -10.787 -0.680 5.808 1.00 72.25 99 PRO A O 1
ATOM 709 N N . GLN A 1 100 ? -9.490 0.826 6.858 1.00 75.94 100 GLN A N 1
ATOM 710 C CA . GLN A 1 100 ? -9.195 -0.031 7.994 1.00 75.94 100 GLN A CA 1
ATOM 711 C C . GLN A 1 100 ? -10.316 0.120 9.021 1.00 75.94 100 GLN A C 1
ATOM 713 O O . GLN A 1 100 ? -10.486 1.189 9.595 1.00 75.94 100 GLN A O 1
ATOM 718 N N . ILE A 1 101 ? -11.086 -0.948 9.233 1.00 82.62 101 ILE A N 1
ATOM 719 C CA . ILE A 1 101 ? -12.180 -0.949 10.207 1.00 82.62 101 ILE A CA 1
ATOM 720 C C . ILE A 1 101 ? -11.610 -1.359 11.561 1.00 82.62 101 ILE A C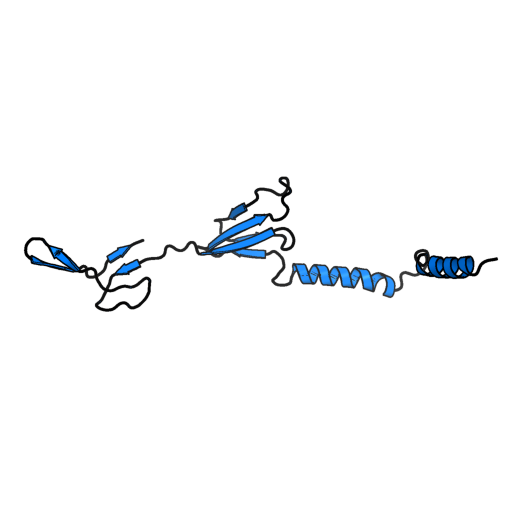 1
ATOM 722 O O . ILE A 1 101 ? -11.070 -2.458 11.701 1.00 82.62 101 ILE A O 1
ATOM 726 N N . PHE A 1 102 ? -11.738 -0.479 12.548 1.00 85.94 102 PHE A N 1
ATOM 727 C CA . PHE A 1 102 ? -11.368 -0.767 13.927 1.00 85.94 102 PHE A CA 1
ATOM 728 C C . PHE A 1 102 ? -12.601 -1.245 14.693 1.00 85.94 102 PHE A C 1
ATOM 730 O O . PHE A 1 102 ? -13.585 -0.512 14.813 1.00 85.94 102 PHE A O 1
ATOM 737 N N . VAL A 1 103 ? -12.555 -2.476 15.196 1.00 87.69 103 VAL A N 1
ATOM 738 C CA . VAL A 1 103 ? -13.667 -3.131 15.891 1.00 87.69 103 VAL A CA 1
ATOM 739 C C . VAL A 1 103 ? -13.341 -3.246 17.378 1.00 87.69 103 VAL A C 1
ATOM 741 O O . VAL A 1 103 ? -12.282 -3.733 17.764 1.00 87.69 103 VAL A O 1
ATOM 744 N N . MET A 1 104 ? -14.266 -2.802 18.226 1.00 89.56 104 MET A N 1
ATOM 745 C CA . MET A 1 104 ? -14.218 -2.996 19.675 1.00 89.56 104 MET A CA 1
ATOM 746 C C . MET A 1 104 ? -15.303 -3.985 20.088 1.00 89.56 104 MET A C 1
ATOM 748 O O . MET A 1 104 ? -16.478 -3.615 20.160 1.00 89.56 104 MET A O 1
ATOM 752 N N . GLU A 1 105 ? -14.910 -5.227 20.356 1.00 89.56 105 GLU A N 1
ATOM 753 C CA . GLU A 1 105 ? -15.811 -6.326 20.714 1.00 89.56 105 GLU A CA 1
ATOM 754 C C . GLU A 1 105 ? -15.093 -7.328 21.640 1.00 89.56 105 GLU A C 1
ATOM 756 O O . GLU A 1 105 ? -13.871 -7.460 21.640 1.00 89.56 105 GLU A O 1
ATOM 761 N N . GLY A 1 106 ? -15.859 -8.019 22.487 1.00 87.25 106 GLY A N 1
ATOM 762 C CA . GLY A 1 106 ? -15.336 -9.069 23.363 1.00 87.25 106 GLY A CA 1
ATOM 763 C C . GLY A 1 106 ? -14.504 -8.580 24.558 1.00 87.25 106 GLY A C 1
ATOM 764 O O . GLY A 1 106 ? -14.453 -7.393 24.882 1.00 87.25 106 GLY A O 1
ATOM 765 N N . ASP A 1 107 ? -13.880 -9.531 25.259 1.00 84.56 107 ASP A N 1
ATOM 766 C CA . ASP A 1 107 ? -13.198 -9.304 26.547 1.00 84.56 107 ASP A CA 1
ATOM 767 C C . ASP A 1 107 ? -11.660 -9.303 26.456 1.00 84.56 107 ASP A C 1
ATOM 769 O O . ASP A 1 107 ? -10.976 -9.088 27.460 1.00 84.56 107 ASP A O 1
ATOM 773 N N . SER A 1 108 ? -11.098 -9.523 25.268 1.00 82.75 108 SER A N 1
ATOM 774 C CA . SER A 1 108 ? -9.654 -9.621 25.041 1.00 82.75 108 SER A CA 1
ATOM 775 C C . SER A 1 108 ? -9.248 -8.939 23.745 1.00 82.75 108 SER A C 1
ATOM 777 O O . SER A 1 108 ? -9.992 -8.989 22.770 1.00 82.75 108 SER A O 1
ATOM 779 N N . ASP A 1 109 ? -8.042 -8.380 23.716 1.00 84.31 109 ASP A N 1
ATOM 780 C CA . ASP A 1 109 ? -7.465 -7.833 22.492 1.00 84.31 109 ASP A CA 1
ATOM 781 C C . ASP A 1 109 ? -7.025 -8.985 21.579 1.00 84.31 109 ASP A C 1
ATOM 783 O O . ASP A 1 109 ? -6.173 -9.796 21.952 1.00 84.31 109 ASP A O 1
ATOM 787 N N . VAL A 1 110 ? -7.656 -9.087 20.408 1.00 84.06 110 VAL A N 1
ATOM 788 C CA . VAL A 1 110 ? -7.406 -10.160 19.435 1.00 84.06 110 VAL A CA 1
ATOM 789 C C . VAL A 1 110 ? -6.366 -9.715 18.407 1.00 84.06 110 VAL A C 1
ATOM 791 O O . VAL A 1 110 ? -5.514 -10.513 18.021 1.00 84.06 110 VAL A O 1
ATOM 794 N N . ASP A 1 111 ? -6.423 -8.450 17.976 1.00 82.19 111 ASP A N 1
ATOM 795 C CA . ASP A 1 111 ? -5.511 -7.862 16.989 1.00 82.19 111 ASP A CA 1
ATOM 796 C C . ASP A 1 111 ? -5.423 -6.328 17.142 1.00 82.19 111 ASP A C 1
ATOM 798 O O . ASP A 1 111 ? -6.195 -5.713 17.872 1.00 82.19 111 ASP A O 1
ATOM 802 N N . HIS A 1 112 ? -4.514 -5.678 16.414 1.00 81.06 112 HIS A N 1
ATOM 803 C CA . HIS A 1 112 ? -4.337 -4.223 16.394 1.00 81.06 112 HIS A CA 1
ATOM 804 C C . HIS A 1 112 ? -5.593 -3.470 15.941 1.00 81.06 112 HIS A C 1
ATOM 806 O O . HIS A 1 112 ? -5.814 -2.347 16.383 1.00 81.06 112 HIS A O 1
ATOM 812 N N . ASN A 1 113 ? -6.418 -4.092 15.094 1.00 81.44 113 ASN A N 1
ATOM 813 C CA . ASN A 1 113 ? -7.699 -3.541 14.643 1.00 81.44 113 ASN A CA 1
ATOM 814 C C . ASN A 1 113 ? -8.908 -4.141 15.366 1.00 81.44 113 ASN A C 1
ATOM 816 O O . ASN A 1 113 ? -10.042 -3.805 15.031 1.00 81.44 113 ASN A O 1
ATOM 820 N N . HIS A 1 114 ? -8.680 -5.044 16.323 1.00 87.38 114 HIS A N 1
ATOM 821 C CA . HIS A 1 114 ? -9.734 -5.698 17.083 1.00 87.38 114 HIS A CA 1
ATOM 822 C C . HIS A 1 114 ? -9.376 -5.721 18.567 1.00 87.38 114 HIS A C 1
ATOM 824 O O . HIS A 1 114 ? -8.698 -6.630 19.058 1.00 87.38 114 HIS A O 1
ATOM 830 N N . THR A 1 115 ? -9.842 -4.700 19.276 1.00 88.75 115 THR A N 1
ATOM 831 C CA . THR A 1 115 ? -9.589 -4.540 20.709 1.00 88.75 115 THR A CA 1
ATOM 832 C C . THR A 1 115 ? -10.808 -4.921 21.532 1.00 88.75 115 THR A C 1
ATOM 834 O O . THR A 1 115 ? -11.929 -4.975 21.027 1.00 88.75 115 THR A O 1
ATOM 837 N N . ARG A 1 116 ? -10.601 -5.109 22.833 1.00 88.81 116 ARG A N 1
ATOM 838 C CA . ARG A 1 116 ? -11.675 -5.347 23.799 1.00 88.81 116 ARG A CA 1
ATOM 839 C C . ARG A 1 116 ? -12.753 -4.257 23.757 1.00 88.81 116 ARG A C 1
ATOM 841 O O . ARG A 1 116 ? -12.487 -3.092 23.445 1.00 88.81 116 ARG A O 1
ATOM 848 N N . ARG A 1 117 ? -13.966 -4.626 24.168 1.00 89.75 117 ARG A N 1
ATOM 849 C CA . ARG A 1 117 ? -15.126 -3.729 24.230 1.00 89.75 117 ARG A CA 1
ATOM 850 C C . ARG A 1 117 ? -14.881 -2.476 25.071 1.00 89.75 117 ARG A C 1
ATOM 852 O O . ARG A 1 117 ? -14.273 -2.513 26.146 1.00 89.75 117 ARG A O 1
ATOM 859 N N . LEU A 1 118 ? -15.446 -1.362 24.614 1.00 87.81 118 LEU A N 1
ATOM 860 C CA . LEU A 1 118 ? -15.419 -0.105 25.348 1.00 87.81 118 LEU A CA 1
ATOM 861 C C . LEU A 1 118 ? -16.421 -0.160 26.507 1.00 87.81 118 LEU A C 1
ATOM 863 O O . LEU A 1 118 ? -17.622 -0.329 26.296 1.00 87.81 118 LEU A O 1
ATOM 867 N N . THR A 1 119 ? -15.922 0.012 27.731 1.00 86.56 119 THR A N 1
ATOM 868 C CA . THR A 1 119 ? -16.752 0.142 28.936 1.00 86.56 119 THR A CA 1
ATOM 869 C C . THR A 1 119 ? -16.681 1.580 29.433 1.00 86.56 119 THR A C 1
ATOM 871 O O . THR A 1 119 ? -15.598 2.088 29.724 1.00 86.56 119 THR A O 1
ATOM 874 N N . VAL A 1 120 ? -17.829 2.241 29.532 1.00 88.81 120 VAL A N 1
ATOM 875 C CA . VAL A 1 120 ? -17.959 3.614 30.017 1.00 88.81 120 VAL A CA 1
ATOM 876 C C . VAL A 1 120 ? -18.573 3.586 31.404 1.00 88.81 120 VAL A C 1
ATOM 878 O O . VAL A 1 120 ? -19.606 2.959 31.635 1.00 88.81 120 VAL A O 1
ATOM 881 N N . ARG A 1 121 ? -17.944 4.304 32.330 1.00 91.81 121 ARG A N 1
ATOM 882 C CA . ARG A 1 121 ? -18.475 4.514 33.671 1.00 91.81 121 ARG A CA 1
ATOM 883 C C . ARG A 1 121 ? -19.156 5.870 33.730 1.00 91.81 121 ARG A C 1
ATOM 885 O O . ARG A 1 121 ? -18.509 6.896 33.524 1.00 91.81 121 ARG A O 1
ATOM 892 N N . ALA A 1 122 ? -20.454 5.870 33.991 1.00 90.75 122 ALA A N 1
ATOM 893 C CA . ALA A 1 122 ? -21.211 7.094 34.164 1.00 90.75 122 ALA A CA 1
ATOM 894 C C . ALA A 1 122 ? -20.957 7.704 35.553 1.00 90.75 122 ALA A C 1
ATOM 896 O O . ALA A 1 122 ? -20.489 7.045 36.486 1.00 90.75 122 ALA A O 1
ATOM 897 N N . ASN A 1 123 ? -21.253 8.999 35.680 1.00 89.69 123 ASN A N 1
ATOM 898 C CA . ASN A 1 123 ? -21.034 9.770 36.908 1.00 89.69 123 ASN A CA 1
ATOM 899 C C . ASN A 1 123 ? -21.878 9.261 38.097 1.00 89.69 123 ASN A C 1
ATOM 901 O O . ASN A 1 123 ? -21.529 9.464 39.253 1.00 89.69 123 ASN A O 1
ATOM 905 N N . ASP A 1 124 ? -22.972 8.556 37.814 1.00 89.81 124 ASP A N 1
ATOM 906 C CA . ASP A 1 124 ? -23.818 7.884 38.806 1.00 89.81 124 ASP A CA 1
ATOM 907 C C . ASP A 1 124 ? -23.226 6.557 39.326 1.00 89.81 124 ASP A C 1
ATOM 909 O O . ASP A 1 124 ? -23.806 5.912 40.198 1.00 89.81 124 ASP A O 1
ATOM 913 N N . GLY A 1 125 ? -22.061 6.146 38.817 1.00 88.94 125 GLY A N 1
ATOM 914 C CA . GLY A 1 125 ? -21.375 4.917 39.200 1.00 88.94 125 GLY A CA 1
ATOM 915 C C . GLY A 1 125 ? -21.806 3.678 38.417 1.00 88.94 125 GLY A C 1
ATOM 916 O O . GLY A 1 125 ? -21.213 2.618 38.631 1.00 88.94 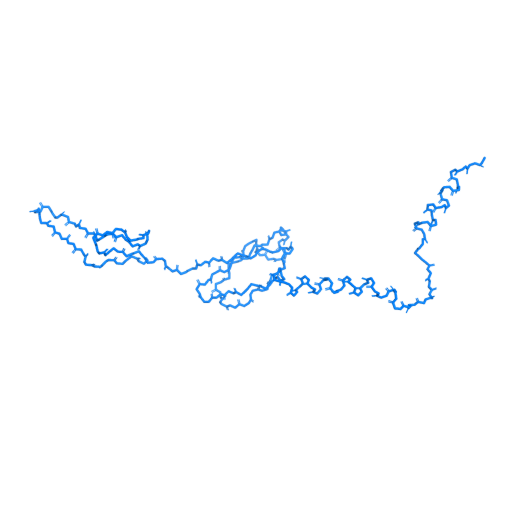125 GLY A O 1
ATOM 917 N N . SER A 1 126 ? -22.772 3.794 37.504 1.00 88.75 126 SER A N 1
ATOM 918 C CA . SER A 1 126 ? -23.159 2.704 36.610 1.00 88.75 126 SER A CA 1
ATOM 919 C C . SER A 1 126 ? -22.104 2.469 35.520 1.00 88.75 126 SER A C 1
ATOM 921 O O . SER A 1 126 ? -21.363 3.377 35.131 1.00 88.75 126 SER A O 1
ATOM 923 N N . ASN A 1 127 ? -22.004 1.223 35.051 1.00 89.00 127 ASN A N 1
ATOM 924 C CA . ASN A 1 127 ? -21.111 0.839 33.962 1.00 89.00 127 ASN A CA 1
ATOM 925 C C . ASN A 1 127 ? -21.948 0.397 32.765 1.00 89.00 127 ASN A C 1
ATOM 927 O O . ASN A 1 127 ? -22.767 -0.514 32.883 1.00 89.00 127 ASN A O 1
ATOM 931 N N . PHE A 1 128 ? -21.692 1.010 31.620 1.00 89.00 128 PHE A N 1
ATOM 932 C CA . PHE A 1 128 ? -22.258 0.625 30.338 1.00 89.00 128 PHE A CA 1
ATOM 933 C C . PHE A 1 128 ? -21.149 0.065 29.466 1.00 89.00 128 PHE A C 1
ATOM 935 O O . PHE A 1 128 ? -20.015 0.538 29.511 1.00 89.00 128 PHE A O 1
ATOM 942 N N . TYR A 1 129 ? -21.473 -0.933 28.663 1.00 85.88 129 TYR A N 1
ATOM 943 C CA . TYR A 1 129 ? -20.575 -1.442 27.641 1.00 85.88 129 TYR A CA 1
ATOM 944 C C . TYR A 1 129 ? -21.303 -1.454 26.305 1.00 85.88 129 TYR A C 1
ATOM 946 O O . TYR A 1 129 ? -22.529 -1.553 26.255 1.00 85.88 129 TYR A O 1
ATOM 954 N N . PHE A 1 130 ? -20.531 -1.330 25.234 1.00 87.00 130 PHE A N 1
ATOM 955 C CA . PHE A 1 130 ? -21.026 -1.501 23.877 1.00 87.00 130 PHE A CA 1
ATOM 956 C C . PHE A 1 130 ? -20.711 -2.926 23.428 1.00 87.00 130 PHE A C 1
ATOM 958 O O . PHE A 1 130 ? -19.572 -3.365 23.574 1.00 87.00 130 PHE A O 1
ATOM 965 N N . ASP A 1 131 ? -21.710 -3.645 22.910 1.00 85.31 131 ASP A N 1
ATOM 966 C CA . ASP A 1 131 ? -21.523 -5.023 22.435 1.00 85.31 131 ASP A CA 1
ATOM 967 C C . ASP A 1 131 ? -20.600 -5.073 21.213 1.00 85.31 131 ASP A C 1
ATOM 969 O O . ASP A 1 131 ? -19.709 -5.914 21.142 1.00 85.31 131 ASP A O 1
ATOM 973 N N . ARG A 1 132 ? -20.781 -4.130 20.284 1.00 87.69 132 ARG A N 1
ATOM 974 C CA . ARG A 1 132 ? -19.938 -3.959 19.102 1.00 87.69 132 ARG A CA 1
ATOM 975 C C . ARG A 1 132 ? -19.885 -2.490 18.718 1.00 87.69 132 ARG A C 1
ATOM 977 O O . ARG A 1 132 ? -20.925 -1.852 18.549 1.00 87.69 132 ARG A O 1
ATOM 984 N N . LEU A 1 133 ? -18.677 -1.958 18.584 1.00 86.44 133 LEU A N 1
ATOM 985 C CA . LEU A 1 133 ? -18.438 -0.599 18.113 1.00 86.44 133 LEU A CA 1
ATOM 986 C C . LEU A 1 133 ? -17.421 -0.645 16.974 1.00 86.44 133 LEU A C 1
ATOM 988 O O . LEU A 1 133 ? -16.309 -1.130 17.159 1.00 86.44 133 LEU A O 1
ATOM 992 N N . GLU A 1 134 ? -17.822 -0.146 15.809 1.00 86.12 134 GLU A N 1
ATOM 993 C CA . GLU A 1 134 ? -16.990 -0.096 14.608 1.00 86.12 134 GLU A CA 1
ATOM 994 C C . GLU A 1 134 ? -16.660 1.355 14.274 1.00 86.12 134 GLU A C 1
ATOM 996 O O . GLU A 1 134 ? -17.543 2.216 14.252 1.00 86.12 134 GLU A O 1
ATOM 1001 N N . ILE A 1 135 ? -15.381 1.622 14.031 1.00 83.50 135 ILE A N 1
ATOM 1002 C CA . ILE A 1 135 ? -14.891 2.909 13.544 1.00 83.50 135 ILE A CA 1
ATOM 1003 C C . ILE A 1 135 ? -14.369 2.682 12.124 1.00 83.50 135 ILE A C 1
ATOM 1005 O O . ILE A 1 135 ? -13.534 1.801 11.908 1.00 83.50 135 ILE A O 1
ATOM 1009 N N . HIS A 1 136 ? -14.905 3.456 11.180 1.00 79.88 136 HIS A N 1
ATOM 1010 C CA . HIS A 1 136 ? -14.562 3.434 9.756 1.00 79.88 136 HIS A CA 1
ATOM 1011 C C . HIS A 1 136 ? -13.622 4.580 9.385 1.00 79.88 136 HIS A C 1
ATOM 1013 O O . HIS A 1 136 ? -13.769 5.672 9.987 1.00 79.88 136 HIS A O 1
#

Secondary structure (DSSP, 8-state):
--HHHHHHHHHHHHHS-----S---THHHHHHHHHHHHHHHHHHSTTSSEEEE-TTEEEEEEETT--GGG--SEEEE-S-EEEE--TTTEEEEEEE-----EEEESSS--BTTEEPPPEEE-TTS-EEE-SEEEE-

Foldseek 3Di:
DCVPVVVVVVVCVVVVVPDDDDDPDVVVVPVVVVVVVVVVCCCPPPLNFKDFAAQQKKKKKAFQQPPCVVDDRIDIHNDGGIGGDGSVGIDIDIDGRDDQKAKAADDAAPDPSYGHWDWDQDPVRDIDTDHMDIDD

pLDDT: mean 71.23, std 13.05, range [37.31, 91.81]

Sequence (136 aa):
MSGAQTVLAKVKALLGGGGGGGKAGLKGWILPGIAMLVLLGFLFSDSGGFVEVEPGEVAVKYNNTGLGFLGAAAQVIKEQGVVTFLPVLQRVEKLDARPQIFVMEGDSDVDHNHTRRLTVRANDGSNFYFDRLEIH

Radius of gyration: 32.39 Å; chains: 1; bounding box: 86×33×87 Å